Protein AF-A0A6J5X0B9-F1 (afdb_monomer_lite)

Structure (mmCIF, N/CA/C/O backbone):
data_AF-A0A6J5X0B9-F1
#
_entry.id   AF-A0A6J5X0B9-F1
#
loop_
_atom_site.group_PDB
_atom_site.id
_atom_site.type_symbol
_atom_site.label_atom_id
_atom_site.label_alt_id
_atom_site.label_comp_id
_atom_site.label_asym_id
_atom_site.label_entity_id
_atom_site.label_seq_id
_atom_site.pdbx_PDB_ins_code
_atom_site.Cartn_x
_atom_site.Cartn_y
_atom_site.Cartn_z
_atom_site.occupancy
_atom_site.B_iso_or_equiv
_atom_site.auth_seq_id
_atom_site.auth_comp_id
_atom_site.auth_asym_id
_atom_site.auth_atom_id
_atom_site.pdbx_PDB_model_num
ATOM 1 N N . MET A 1 1 ? 12.328 -12.661 -17.415 1.00 67.56 1 MET A N 1
ATOM 2 C CA . MET A 1 1 ? 12.827 -13.362 -18.624 1.00 67.56 1 MET A CA 1
ATOM 3 C C . MET A 1 1 ? 13.000 -12.335 -19.733 1.00 67.56 1 MET A C 1
ATOM 5 O O . MET A 1 1 ? 12.090 -11.529 -19.917 1.00 67.56 1 MET A O 1
ATOM 9 N N . GLN A 1 2 ? 14.155 -12.304 -20.404 1.00 79.06 2 GLN A N 1
ATOM 10 C CA . GLN A 1 2 ? 14.375 -11.429 -21.561 1.00 79.06 2 GLN A CA 1
ATOM 11 C C . GLN A 1 2 ? 13.490 -11.891 -22.722 1.00 79.06 2 GLN A C 1
ATOM 13 O O . GLN A 1 2 ? 13.381 -13.094 -22.962 1.00 79.06 2 GLN A O 1
ATOM 18 N N . ARG A 1 3 ? 12.849 -10.959 -23.433 1.00 80.56 3 ARG A N 1
ATOM 19 C CA . ARG A 1 3 ? 12.100 -11.289 -24.654 1.00 80.56 3 ARG A CA 1
ATOM 20 C C . ARG A 1 3 ? 13.088 -11.588 -25.790 1.00 80.56 3 ARG A C 1
ATOM 22 O O . ARG A 1 3 ? 13.837 -10.678 -26.152 1.00 80.56 3 ARG A O 1
ATOM 29 N N . PRO A 1 4 ? 13.097 -12.803 -26.373 1.00 86.50 4 PRO A N 1
ATOM 30 C CA . PRO A 1 4 ? 13.997 -13.127 -27.477 1.00 86.50 4 PRO A CA 1
ATOM 31 C C . PRO A 1 4 ? 13.875 -12.113 -28.621 1.00 86.50 4 PRO A C 1
ATOM 33 O O . PRO A 1 4 ? 12.772 -11.698 -28.970 1.00 86.50 4 PRO A O 1
ATOM 36 N N . GLY A 1 5 ? 15.009 -11.687 -29.178 1.00 89.00 5 GLY A N 1
ATOM 37 C CA . GLY A 1 5 ? 15.052 -10.722 -30.283 1.00 89.00 5 GLY A CA 1
ATOM 38 C C . GLY A 1 5 ? 14.873 -9.250 -29.889 1.00 89.00 5 GLY A C 1
ATOM 39 O O . GLY A 1 5 ? 14.930 -8.391 -30.763 1.00 89.00 5 GLY A O 1
ATOM 40 N N . THR A 1 6 ? 14.698 -8.925 -28.600 1.00 86.25 6 THR A N 1
ATOM 41 C CA . THR A 1 6 ? 14.643 -7.531 -28.124 1.00 86.25 6 THR A CA 1
ATOM 42 C C . THR A 1 6 ? 15.471 -7.335 -26.846 1.00 86.25 6 THR A C 1
ATOM 44 O O . THR A 1 6 ? 15.630 -8.271 -26.059 1.00 86.25 6 THR A O 1
ATOM 47 N N . PRO A 1 7 ? 15.975 -6.120 -26.570 1.00 88.00 7 PRO A N 1
ATOM 48 C CA . PRO A 1 7 ? 16.672 -5.825 -25.316 1.00 88.00 7 PRO A CA 1
ATOM 49 C C . PRO A 1 7 ? 15.721 -5.678 -24.108 1.00 88.00 7 PRO A C 1
ATOM 51 O O . PRO A 1 7 ? 16.153 -5.261 -23.038 1.00 88.00 7 PRO A O 1
ATOM 54 N N . PHE A 1 8 ? 14.427 -5.996 -24.250 1.00 89.12 8 PHE A N 1
ATOM 55 C CA . PHE A 1 8 ? 13.433 -5.789 -23.199 1.00 89.12 8 PHE A CA 1
ATOM 56 C C . PHE A 1 8 ? 13.403 -6.919 -22.165 1.00 89.12 8 PHE A C 1
ATOM 58 O O . PHE A 1 8 ? 13.346 -8.110 -22.496 1.00 89.12 8 PHE A O 1
ATOM 65 N N . TYR A 1 9 ? 13.322 -6.514 -20.898 1.00 90.94 9 TYR A N 1
ATOM 66 C CA . TYR A 1 9 ? 13.102 -7.383 -19.749 1.00 90.94 9 TYR A CA 1
ATOM 67 C C . TYR A 1 9 ? 11.743 -7.086 -19.120 1.00 90.94 9 TYR A C 1
ATOM 69 O O . TYR A 1 9 ? 11.415 -5.934 -18.853 1.00 90.94 9 TYR A O 1
ATOM 77 N N . ASN A 1 10 ? 10.978 -8.142 -18.837 1.00 91.38 10 ASN A N 1
ATOM 78 C CA . ASN A 1 10 ? 9.758 -8.042 -18.040 1.00 91.38 10 ASN A CA 1
ATOM 79 C C . ASN A 1 10 ? 10.053 -8.479 -16.605 1.00 91.38 10 ASN A C 1
ATOM 81 O O . ASN A 1 10 ? 10.453 -9.628 -16.378 1.00 91.38 10 ASN A O 1
ATOM 85 N N . ILE A 1 11 ? 9.826 -7.566 -15.664 1.00 91.81 11 ILE A N 1
ATOM 86 C CA . ILE A 1 11 ? 9.937 -7.784 -14.221 1.00 91.81 11 ILE A CA 1
ATOM 87 C C . ILE A 1 11 ? 8.535 -7.640 -13.633 1.00 91.81 11 ILE A C 1
ATOM 89 O O . ILE A 1 11 ? 7.804 -6.720 -13.995 1.00 91.81 11 ILE A O 1
ATOM 93 N N . LYS A 1 12 ? 8.156 -8.567 -12.755 1.00 93.75 12 LYS A N 1
ATOM 94 C CA . LYS A 1 12 ? 6.911 -8.506 -11.988 1.00 93.75 12 LYS A CA 1
ATOM 95 C C . LYS A 1 12 ? 7.263 -8.461 -10.509 1.00 93.75 12 LYS A C 1
ATOM 97 O O . LYS A 1 12 ? 8.139 -9.205 -10.078 1.00 93.75 12 LYS A O 1
ATOM 102 N N . ALA A 1 13 ? 6.587 -7.594 -9.772 1.00 94.88 13 ALA A N 1
ATOM 103 C CA . ALA A 1 13 ? 6.731 -7.442 -8.334 1.00 94.88 13 ALA A CA 1
ATOM 104 C C . ALA A 1 13 ? 5.396 -6.975 -7.751 1.00 94.88 13 ALA A C 1
ATOM 106 O O . ALA A 1 13 ? 4.587 -6.376 -8.465 1.00 94.88 13 ALA A O 1
ATOM 107 N N . TYR A 1 14 ? 5.193 -7.231 -6.463 1.00 96.19 14 TYR A N 1
ATOM 108 C CA . TYR A 1 14 ? 4.096 -6.640 -5.711 1.00 96.19 14 TYR A CA 1
ATOM 109 C C . TYR A 1 14 ? 4.527 -5.282 -5.161 1.00 96.19 14 TYR A C 1
ATOM 111 O O . TYR A 1 14 ? 5.670 -5.104 -4.742 1.00 96.19 14 TYR A O 1
ATOM 119 N N . LEU A 1 15 ? 3.610 -4.320 -5.210 1.00 94.94 15 LEU A N 1
ATOM 120 C CA . LEU A 1 15 ? 3.805 -2.961 -4.725 1.00 94.94 15 LEU A CA 1
ATOM 121 C C . LEU A 1 15 ? 2.606 -2.606 -3.841 1.00 94.94 15 LEU A C 1
ATOM 123 O O . LEU A 1 15 ? 1.486 -2.566 -4.364 1.00 94.94 15 LEU A O 1
ATOM 127 N N . PRO A 1 16 ? 2.802 -2.339 -2.537 1.00 94.88 16 PRO A N 1
ATOM 128 C CA . PRO A 1 16 ? 1.721 -1.891 -1.673 1.00 94.88 16 PRO A CA 1
ATOM 129 C C . PRO A 1 16 ? 1.049 -0.638 -2.241 1.00 94.88 16 PRO A C 1
ATOM 131 O O . PRO A 1 16 ? 1.712 0.336 -2.600 1.00 94.88 16 PRO A O 1
ATOM 134 N N . VAL A 1 17 ? -0.287 -0.632 -2.301 1.00 95.00 17 VAL A N 1
ATOM 135 C CA . VAL A 1 17 ? -1.051 0.479 -2.904 1.00 95.00 17 VAL A CA 1
ATOM 136 C C . VAL A 1 17 ? -0.732 1.813 -2.223 1.00 95.00 17 VAL A C 1
ATOM 138 O O . VAL A 1 17 ? -0.613 2.833 -2.902 1.00 95.00 17 VAL A O 1
ATOM 141 N N . ILE A 1 18 ? -0.523 1.802 -0.904 1.00 91.94 18 ILE A N 1
ATOM 142 C CA . ILE A 1 18 ? -0.175 2.993 -0.118 1.00 91.94 18 ILE A CA 1
ATOM 143 C C . ILE A 1 18 ? 1.173 3.616 -0.527 1.00 91.94 18 ILE A C 1
ATOM 145 O O . ILE A 1 18 ? 1.328 4.830 -0.438 1.00 91.94 18 ILE A O 1
ATOM 149 N N . GLU A 1 19 ? 2.105 2.819 -1.054 1.00 91.56 19 GLU A N 1
ATOM 150 C CA . GLU A 1 19 ? 3.434 3.256 -1.517 1.00 91.56 19 GLU A CA 1
ATOM 151 C C . GLU A 1 19 ? 3.476 3.519 -3.031 1.00 91.56 19 GLU A C 1
ATOM 153 O O . GLU A 1 19 ? 4.456 4.036 -3.567 1.00 91.56 19 GLU A O 1
ATOM 158 N N . SER A 1 20 ? 2.405 3.181 -3.752 1.00 93.56 20 SER A N 1
ATOM 159 C CA . SER A 1 20 ? 2.380 3.271 -5.214 1.00 93.56 20 SER A CA 1
ATOM 160 C C . SER A 1 20 ? 2.314 4.707 -5.749 1.00 93.56 20 SER A C 1
ATOM 162 O O . SER A 1 20 ? 2.708 4.962 -6.894 1.00 93.56 20 SER A O 1
ATOM 164 N N . PHE A 1 21 ? 1.866 5.666 -4.937 1.00 91.94 21 PHE A N 1
ATOM 165 C CA . PHE A 1 21 ? 1.741 7.067 -5.335 1.00 91.94 21 PHE A CA 1
ATOM 166 C C . PHE A 1 21 ? 3.117 7.682 -5.628 1.00 91.94 21 PHE A C 1
ATOM 168 O O . PHE A 1 21 ? 3.993 7.736 -4.774 1.00 91.94 21 PHE A O 1
ATOM 175 N N . GLY A 1 22 ? 3.324 8.152 -6.862 1.00 90.56 22 GLY A N 1
ATOM 176 C CA . GLY A 1 22 ? 4.602 8.735 -7.297 1.00 90.56 22 GLY A CA 1
ATOM 177 C C . GLY A 1 22 ? 5.691 7.718 -7.675 1.00 90.56 22 GLY A C 1
ATOM 178 O O . GLY A 1 22 ? 6.702 8.111 -8.265 1.00 90.56 22 GLY A O 1
ATOM 179 N N . SER A 1 23 ? 5.465 6.419 -7.448 1.00 91.62 23 SER A N 1
ATOM 180 C CA . SER A 1 23 ? 6.419 5.340 -7.766 1.00 91.62 23 SER A CA 1
ATOM 181 C C . SER A 1 23 ? 6.849 5.329 -9.237 1.00 91.62 23 SER A C 1
ATOM 183 O O . SER A 1 23 ? 8.018 5.119 -9.548 1.00 91.62 23 SER A O 1
ATOM 185 N N . SER A 1 24 ? 5.934 5.640 -10.161 1.00 91.50 24 SER A N 1
ATOM 186 C CA . SER A 1 24 ? 6.238 5.685 -11.596 1.00 91.50 24 SER A CA 1
ATOM 187 C C . SER A 1 24 ? 7.294 6.738 -11.940 1.00 91.50 24 SER A C 1
ATOM 189 O O . SER A 1 24 ? 8.167 6.492 -12.770 1.00 91.50 24 SER A O 1
ATOM 191 N N . GLY A 1 25 ? 7.243 7.905 -11.290 1.00 93.62 25 GLY A N 1
ATOM 192 C CA . GLY A 1 25 ? 8.244 8.956 -11.468 1.00 93.62 25 GLY A CA 1
ATOM 193 C C . GLY A 1 25 ? 9.595 8.551 -10.882 1.00 93.62 25 GLY A C 1
ATOM 194 O O . GLY A 1 25 ? 10.618 8.685 -11.551 1.00 93.62 25 GLY A O 1
ATOM 195 N N . GLN A 1 26 ? 9.584 7.985 -9.673 1.00 94.56 26 GLN A N 1
ATOM 196 C CA . GLN A 1 26 ? 10.790 7.502 -8.994 1.00 94.56 26 GLN A CA 1
ATOM 197 C C . GLN A 1 26 ? 11.487 6.393 -9.791 1.00 94.56 26 GLN A C 1
ATOM 199 O O . GLN A 1 26 ? 12.696 6.458 -10.005 1.00 94.56 26 GLN A O 1
ATOM 204 N N . LEU A 1 27 ? 10.732 5.419 -10.308 1.00 94.19 27 LEU A N 1
ATOM 205 C CA . LEU A 1 27 ? 11.279 4.316 -11.096 1.00 94.19 27 LEU A CA 1
ATOM 206 C C . LEU A 1 27 ? 11.877 4.805 -12.418 1.00 94.19 27 LEU A C 1
ATOM 208 O O . LEU A 1 27 ? 12.956 4.360 -12.813 1.00 94.19 27 LEU A O 1
ATOM 212 N N . ARG A 1 28 ? 11.215 5.748 -13.099 1.00 93.94 28 ARG A N 1
ATOM 213 C CA . ARG A 1 28 ? 11.777 6.368 -14.306 1.00 93.94 28 ARG A CA 1
ATOM 214 C C . ARG A 1 28 ? 13.062 7.120 -13.986 1.00 93.94 28 ARG A C 1
ATOM 216 O O . ARG A 1 28 ? 14.036 6.943 -14.704 1.00 93.94 28 ARG A O 1
ATOM 223 N N . ALA A 1 29 ? 13.104 7.900 -12.909 1.00 95.69 29 ALA A N 1
ATOM 224 C CA . ALA A 1 29 ? 14.319 8.606 -12.506 1.00 95.69 29 ALA A CA 1
ATOM 225 C C . ALA A 1 29 ? 15.475 7.635 -12.194 1.00 95.69 29 ALA A C 1
ATOM 227 O O . ALA A 1 29 ? 16.572 7.801 -12.725 1.00 95.69 29 ALA A O 1
ATOM 228 N N . ALA A 1 30 ? 15.208 6.575 -11.423 1.00 96.31 30 ALA A N 1
ATOM 229 C CA . ALA A 1 30 ? 16.196 5.564 -11.034 1.00 96.31 30 ALA A CA 1
ATOM 230 C C . ALA A 1 30 ? 16.737 4.729 -12.210 1.00 96.31 30 ALA A C 1
ATOM 232 O O . ALA A 1 30 ? 17.795 4.117 -12.101 1.00 96.31 30 ALA A O 1
ATOM 233 N N . THR A 1 31 ? 16.024 4.705 -13.337 1.00 95.19 31 THR A N 1
ATOM 234 C CA . THR A 1 31 ? 16.385 3.933 -14.538 1.00 95.19 31 THR A CA 1
ATOM 235 C C . THR A 1 31 ? 16.726 4.823 -15.729 1.00 95.19 31 THR A C 1
ATOM 237 O O . THR A 1 31 ? 16.700 4.368 -16.872 1.00 95.19 31 THR A O 1
ATOM 240 N N . SER A 1 32 ? 16.989 6.114 -15.492 1.00 96.00 32 SER A N 1
ATOM 241 C CA . SER A 1 32 ? 17.269 7.097 -16.551 1.00 96.00 32 SER A CA 1
ATOM 242 C C . SER A 1 32 ? 16.198 7.120 -17.658 1.00 96.00 32 SER A C 1
ATOM 244 O O . SER A 1 32 ? 16.486 7.331 -18.833 1.00 96.00 32 SER A O 1
ATOM 246 N N . GLY A 1 33 ? 14.943 6.871 -17.282 1.00 94.25 33 GLY A N 1
ATOM 247 C CA . GLY A 1 33 ? 13.773 6.863 -18.154 1.00 94.25 33 GLY A CA 1
ATOM 248 C C . GLY A 1 33 ? 13.543 5.565 -18.929 1.00 94.25 33 GLY A C 1
ATOM 249 O O . GLY A 1 33 ? 12.606 5.527 -19.724 1.00 94.25 33 GLY A O 1
ATOM 250 N N . GLN A 1 34 ? 14.350 4.524 -18.711 1.00 93.69 34 GLN A N 1
ATOM 251 C CA . GLN A 1 34 ? 14.277 3.274 -19.477 1.00 93.69 34 GLN A CA 1
ATOM 252 C C . GLN A 1 34 ? 13.181 2.313 -18.996 1.00 93.69 34 GLN A C 1
ATOM 254 O O . GLN A 1 34 ? 12.757 1.445 -19.760 1.00 93.69 34 GLN A O 1
ATOM 259 N N . ALA A 1 35 ? 12.711 2.446 -17.751 1.00 93.88 35 ALA A N 1
ATOM 260 C CA . ALA A 1 35 ? 11.615 1.629 -17.240 1.00 93.88 35 ALA A CA 1
ATOM 261 C C . ALA A 1 35 ? 10.237 2.210 -17.583 1.00 93.88 35 ALA A C 1
ATOM 263 O O . ALA A 1 35 ? 9.977 3.405 -17.424 1.00 93.88 35 ALA A O 1
ATOM 264 N N . PHE A 1 36 ? 9.326 1.313 -17.963 1.00 91.50 36 PHE A N 1
ATOM 265 C CA . PHE A 1 36 ? 7.924 1.608 -18.252 1.00 91.50 36 PHE A CA 1
ATOM 266 C C . PHE A 1 36 ? 7.031 0.824 -17.279 1.00 91.50 36 PHE A C 1
ATOM 268 O O . PHE A 1 36 ? 6.674 -0.321 -17.568 1.00 91.50 36 PHE A O 1
ATOM 275 N N . PRO A 1 37 ? 6.710 1.387 -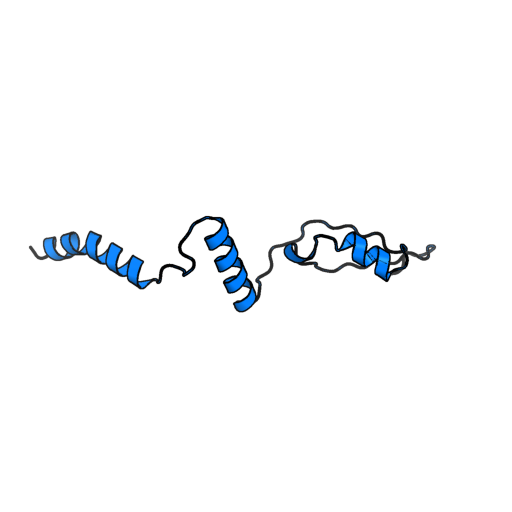16.100 1.00 93.00 37 PRO A N 1
ATOM 276 C CA . PRO A 1 37 ? 5.878 0.705 -15.118 1.00 93.00 37 PRO A CA 1
ATOM 277 C C . PRO A 1 37 ? 4.439 0.560 -15.616 1.00 93.00 37 PRO A C 1
ATOM 279 O O . PRO A 1 37 ? 3.846 1.500 -16.142 1.00 93.00 37 PRO A O 1
ATOM 282 N N . GLN A 1 38 ? 3.867 -0.620 -15.394 1.00 92.88 38 GLN A N 1
ATOM 283 C CA . GLN A 1 38 ? 2.439 -0.885 -15.527 1.00 92.88 38 GLN A CA 1
ATOM 284 C C . GLN A 1 38 ? 1.961 -1.499 -14.214 1.00 92.88 38 GLN A C 1
ATOM 286 O O . GLN A 1 38 ? 2.486 -2.528 -13.791 1.00 92.88 38 GLN A O 1
ATOM 291 N N . CYS A 1 39 ? 0.985 -0.862 -13.571 1.00 93.50 39 CYS A N 1
ATOM 292 C CA . CYS A 1 39 ? 0.435 -1.310 -12.297 1.00 93.50 39 CYS A CA 1
ATOM 293 C C . CYS A 1 39 ? -1.039 -1.668 -12.479 1.00 93.50 39 CYS A C 1
ATOM 295 O O . CYS A 1 39 ? -1.811 -0.885 -13.032 1.00 93.50 39 CYS A O 1
ATOM 297 N N . VAL A 1 40 ? -1.416 -2.847 -11.997 1.00 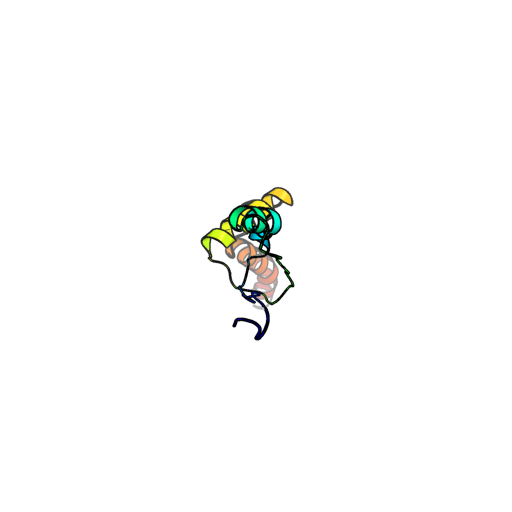94.88 40 VAL A N 1
ATOM 298 C CA . VAL A 1 40 ? -2.800 -3.317 -11.908 1.00 94.88 40 VAL A CA 1
ATOM 299 C C . VAL A 1 40 ? -3.028 -3.851 -10.499 1.00 94.88 40 VAL A C 1
ATOM 301 O O . VAL A 1 40 ? -2.075 -4.246 -9.829 1.00 94.88 40 VAL A O 1
ATOM 304 N N . PHE A 1 41 ? -4.277 -3.835 -10.041 1.00 96.62 41 PHE A N 1
ATOM 305 C CA . PHE A 1 41 ? -4.630 -4.493 -8.787 1.00 96.62 41 PHE A CA 1
ATOM 306 C C . PHE A 1 41 ? -4.434 -6.010 -8.920 1.00 96.62 41 PHE A C 1
ATOM 308 O O . PHE A 1 41 ? -4.776 -6.577 -9.958 1.00 96.62 41 PHE A O 1
ATOM 315 N N . ASP A 1 42 ? -3.904 -6.638 -7.870 1.00 97.19 42 ASP A N 1
ATOM 316 C CA . ASP A 1 42 ? -3.625 -8.076 -7.833 1.00 97.19 42 ASP A CA 1
ATOM 317 C C . ASP A 1 42 ? -4.401 -8.762 -6.694 1.00 97.19 42 ASP A C 1
ATOM 319 O O . ASP A 1 42 ? -5.323 -9.531 -6.963 1.00 97.19 42 ASP A O 1
ATOM 323 N N . HIS A 1 43 ? -4.104 -8.434 -5.430 1.00 97.44 43 HIS A N 1
ATOM 324 C CA . HIS A 1 43 ? -4.741 -9.053 -4.263 1.00 97.44 43 HIS A CA 1
ATOM 325 C C . HIS A 1 43 ? -4.733 -8.153 -3.012 1.00 97.44 43 HIS A C 1
ATOM 327 O O . HIS A 1 43 ? -4.214 -7.036 -3.018 1.00 97.44 43 HIS A O 1
ATOM 333 N N . TRP A 1 44 ? -5.328 -8.665 -1.931 1.00 96.69 44 TRP A N 1
ATOM 334 C CA . TRP A 1 44 ? -5.227 -8.113 -0.580 1.00 96.69 44 TRP A CA 1
ATOM 335 C C . TRP A 1 44 ? -4.192 -8.898 0.223 1.00 96.69 44 TRP A C 1
ATOM 337 O O . TRP A 1 44 ? -4.292 -10.120 0.313 1.00 96.69 44 TRP A O 1
ATOM 347 N N . GLU A 1 45 ? -3.244 -8.198 0.837 1.00 95.06 45 GLU A N 1
ATOM 348 C CA . GLU A 1 45 ? -2.204 -8.782 1.685 1.00 95.06 45 GLU A CA 1
ATOM 349 C C . GLU A 1 45 ? -2.313 -8.233 3.113 1.00 95.06 45 GLU A C 1
ATOM 351 O O . GLU A 1 45 ? -2.683 -7.073 3.325 1.00 95.06 45 GLU A O 1
ATOM 356 N N . MET A 1 46 ? -2.008 -9.075 4.104 1.00 94.38 46 MET A N 1
ATOM 357 C CA . MET A 1 46 ? -1.987 -8.667 5.507 1.00 94.38 46 MET A CA 1
ATOM 358 C C . MET A 1 46 ? -0.769 -7.784 5.784 1.00 94.38 46 MET A C 1
ATOM 360 O O . MET A 1 46 ? 0.368 -8.180 5.553 1.00 94.38 46 MET A O 1
ATOM 364 N N . MET A 1 47 ? -1.015 -6.596 6.330 1.00 91.69 47 MET A N 1
ATOM 365 C CA . MET A 1 47 ? 0.028 -5.675 6.781 1.00 91.69 47 MET A CA 1
ATOM 366 C C . MET A 1 47 ? 0.504 -6.033 8.197 1.00 91.69 47 MET A C 1
ATOM 368 O O . MET A 1 47 ? -0.223 -6.666 8.966 1.00 91.69 47 MET A O 1
ATOM 372 N N . SER A 1 48 ? 1.712 -5.592 8.560 1.00 94.38 48 SER A N 1
ATOM 373 C CA . SER A 1 48 ? 2.206 -5.702 9.936 1.00 94.38 48 SER A CA 1
ATOM 374 C C . SER A 1 48 ? 1.272 -5.003 10.935 1.00 94.38 48 SER A C 1
ATOM 376 O O . SER A 1 48 ? 0.637 -3.992 10.618 1.00 94.38 48 SER A O 1
ATOM 378 N N . SER A 1 49 ? 1.192 -5.535 12.159 1.00 91.69 49 SER A N 1
ATOM 379 C CA . SER A 1 49 ? 0.322 -5.002 13.217 1.00 91.69 49 SER A CA 1
ATOM 380 C C . SER A 1 49 ? 0.589 -3.528 13.512 1.00 91.69 49 SER A C 1
ATOM 382 O O . SER A 1 49 ? -0.350 -2.753 13.680 1.00 91.69 49 SER A O 1
ATOM 384 N N . ASP A 1 50 ? 1.859 -3.132 13.526 1.00 92.50 50 ASP A N 1
ATOM 385 C CA . ASP A 1 50 ? 2.275 -1.795 13.948 1.00 92.50 50 ASP A CA 1
ATOM 386 C C . ASP A 1 50 ? 1.922 -0.748 12.887 1.00 92.50 50 ASP A C 1
ATOM 388 O O . ASP A 1 50 ? 1.354 0.302 13.197 1.00 92.50 50 ASP A O 1
ATOM 392 N N . GLN A 1 51 ? 2.168 -1.063 11.610 1.00 91.44 51 GLN A N 1
ATOM 393 C CA . GLN A 1 51 ? 1.761 -0.201 10.497 1.00 91.44 51 GLN A CA 1
ATOM 394 C C . GLN A 1 51 ? 0.232 -0.110 10.397 1.00 91.44 51 GLN A C 1
ATOM 396 O O . GLN A 1 51 ? -0.311 0.970 10.145 1.00 91.44 51 GLN A O 1
ATOM 401 N N . ALA A 1 52 ? -0.476 -1.217 10.649 1.00 93.06 52 ALA A N 1
ATOM 402 C CA . ALA A 1 52 ? -1.933 -1.232 10.682 1.00 93.06 52 ALA A CA 1
ATOM 403 C C . ALA A 1 52 ? -2.498 -0.345 11.799 1.00 93.06 52 ALA A C 1
ATOM 405 O O . ALA A 1 52 ? -3.411 0.442 11.543 1.00 93.06 52 ALA A O 1
ATOM 406 N N . ALA A 1 53 ? -1.946 -0.423 13.011 1.00 92.81 53 ALA A N 1
ATOM 407 C CA . ALA A 1 53 ? -2.398 0.369 14.153 1.00 92.81 53 ALA A CA 1
ATOM 408 C C . ALA A 1 53 ? -2.249 1.880 13.907 1.00 92.81 53 ALA A C 1
ATOM 410 O O . ALA A 1 53 ? -3.188 2.647 14.157 1.00 92.81 53 ALA A O 1
ATOM 411 N N . GLN A 1 54 ? -1.109 2.304 13.352 1.00 93.12 54 GLN A N 1
ATOM 412 C CA . GLN A 1 54 ? -0.883 3.703 12.987 1.00 93.12 54 GLN A CA 1
ATOM 413 C C . GLN A 1 54 ? -1.891 4.170 11.926 1.00 93.12 54 GLN A C 1
ATOM 415 O O . GLN A 1 54 ? -2.578 5.175 12.118 1.00 93.12 54 GLN A O 1
ATOM 420 N N . LEU A 1 55 ? -2.060 3.391 10.850 1.00 93.94 55 LEU A N 1
ATOM 421 C CA . LEU A 1 55 ? -2.983 3.723 9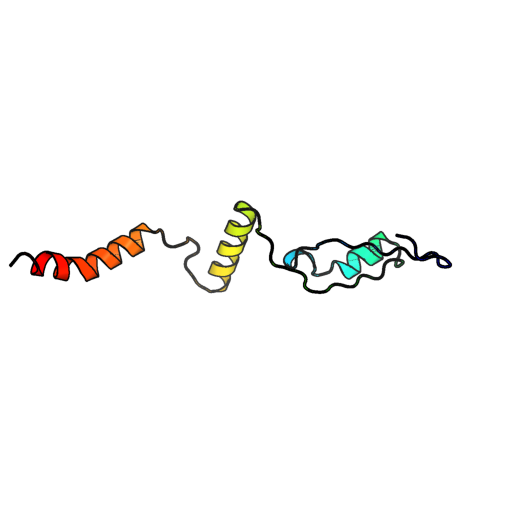.764 1.00 93.94 55 LEU A CA 1
ATOM 422 C C . LEU A 1 55 ? -4.436 3.836 10.251 1.00 93.94 55 LEU A C 1
ATOM 424 O O . LEU A 1 55 ? -5.157 4.760 9.865 1.00 93.94 55 LEU A O 1
ATOM 428 N N . VAL A 1 56 ? -4.878 2.915 11.112 1.00 94.69 56 VAL A N 1
ATOM 429 C CA . VAL A 1 56 ? -6.222 2.946 11.706 1.00 94.69 56 VAL A CA 1
ATOM 430 C C . VAL A 1 56 ? -6.414 4.213 12.539 1.00 94.69 56 VAL A C 1
ATOM 432 O O . VAL A 1 56 ? -7.446 4.874 12.402 1.00 94.69 56 VAL A O 1
ATOM 435 N N . THR A 1 57 ? -5.426 4.585 13.351 1.00 94.56 57 THR A N 1
ATOM 436 C CA . THR A 1 57 ? -5.478 5.791 14.192 1.00 94.56 57 THR A CA 1
ATOM 437 C C . THR A 1 57 ? -5.623 7.056 13.340 1.00 94.56 57 THR A C 1
ATOM 439 O O . THR A 1 57 ? -6.538 7.856 13.565 1.00 94.56 57 THR A O 1
ATOM 442 N N . ASP A 1 58 ? -4.811 7.192 12.291 1.00 94.88 58 ASP A N 1
ATOM 443 C CA . ASP A 1 58 ? -4.852 8.344 11.381 1.00 94.88 58 ASP A CA 1
ATOM 444 C C . ASP A 1 58 ? -6.189 8.440 10.628 1.00 94.88 58 ASP A C 1
ATOM 446 O O . ASP A 1 58 ? -6.774 9.523 10.484 1.00 94.88 58 ASP A O 1
ATOM 450 N N . ILE A 1 59 ? -6.731 7.300 10.184 1.00 95.62 59 ILE A N 1
ATOM 451 C CA . ILE A 1 59 ? -8.044 7.244 9.532 1.00 95.62 59 ILE A CA 1
ATOM 452 C C . ILE A 1 59 ? -9.153 7.658 10.503 1.00 95.62 59 ILE A C 1
ATOM 454 O O . ILE A 1 59 ? -10.027 8.436 10.107 1.00 95.62 59 ILE A O 1
ATOM 458 N N . ARG A 1 60 ? -9.132 7.171 11.749 1.00 96.50 60 ARG A N 1
ATOM 459 C CA . ARG A 1 60 ? -10.130 7.515 12.778 1.00 96.50 60 ARG A CA 1
ATOM 460 C C . ARG A 1 60 ? -10.121 9.009 13.068 1.00 96.50 60 ARG A C 1
ATOM 462 O O . ARG A 1 60 ? -11.180 9.634 12.994 1.00 96.50 60 ARG A O 1
ATOM 469 N N . LYS A 1 61 ? -8.934 9.589 13.267 1.00 95.94 61 LYS A N 1
ATOM 470 C CA . LYS A 1 61 ? -8.748 11.032 13.461 1.00 95.94 61 LYS A CA 1
ATOM 471 C C . LYS A 1 61 ? -9.320 11.841 12.300 1.00 95.94 61 LYS A C 1
ATOM 473 O O . LYS A 1 61 ? -10.132 12.738 12.511 1.00 95.94 61 LYS A O 1
ATOM 478 N N . ARG A 1 62 ? -8.981 11.475 11.058 1.00 97.38 62 ARG A N 1
ATOM 479 C CA . ARG A 1 62 ? -9.512 12.128 9.846 1.00 97.38 62 ARG A CA 1
ATOM 480 C C . ARG A 1 62 ? -11.037 12.031 9.740 1.00 97.38 62 ARG A C 1
ATOM 482 O O . ARG A 1 62 ? -11.666 12.901 9.146 1.00 97.38 62 ARG A O 1
ATOM 489 N N . LYS A 1 63 ? -11.635 10.961 10.266 1.00 97.19 63 LYS A N 1
ATOM 490 C CA . LYS A 1 63 ? -13.087 10.738 10.262 1.00 97.19 63 LYS A CA 1
ATOM 491 C C . LYS A 1 63 ? -13.803 11.333 11.481 1.00 97.19 63 LYS A C 1
ATOM 493 O O . LYS A 1 63 ? -15.017 11.188 11.564 1.00 97.19 63 LYS A O 1
ATOM 498 N N . GLY A 1 64 ? -13.092 12.000 12.395 1.00 95.38 64 GLY A N 1
ATOM 499 C CA . GLY A 1 64 ? -13.679 12.576 13.610 1.00 95.38 64 GLY A CA 1
ATOM 500 C C . GLY A 1 64 ? -14.118 11.532 14.642 1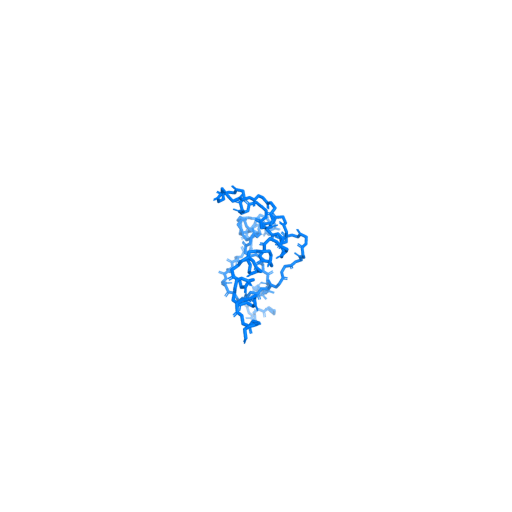.00 95.38 64 GLY A C 1
ATOM 501 O O . GLY A 1 64 ? -14.996 11.802 15.455 1.00 95.38 64 GLY A O 1
ATOM 502 N N . LEU A 1 65 ? -13.542 10.328 14.596 1.00 94.62 65 LEU A N 1
ATOM 503 C CA . LEU A 1 65 ? -13.791 9.262 15.568 1.00 94.62 65 LEU A CA 1
ATOM 504 C C . LEU A 1 65 ? -12.787 9.348 16.727 1.00 94.62 65 LEU A C 1
ATOM 506 O O . LEU A 1 65 ? -11.702 9.907 16.572 1.00 94.62 65 LEU A O 1
ATOM 510 N N . LYS A 1 66 ? -13.123 8.739 17.875 1.00 90.88 66 LYS A N 1
ATOM 511 C CA . LYS A 1 66 ? -12.187 8.579 19.005 1.00 90.88 66 LYS A CA 1
ATOM 512 C C . LYS A 1 66 ? -10.896 7.914 18.507 1.00 90.88 66 LYS A C 1
ATOM 514 O O . LYS A 1 66 ? -10.981 6.863 17.880 1.00 90.88 66 LYS A O 1
ATOM 519 N N . GLU A 1 67 ? -9.723 8.486 18.776 1.00 89.44 67 GLU A N 1
ATOM 520 C CA . GLU A 1 67 ? -8.444 7.943 18.277 1.00 89.44 67 GLU A CA 1
ATOM 521 C C . GLU A 1 67 ? -8.207 6.512 18.780 1.00 89.44 67 GLU A C 1
ATOM 523 O O . GLU A 1 67 ? -7.936 5.613 17.986 1.00 89.44 67 GLU A O 1
ATOM 528 N N . GLN A 1 68 ? -8.438 6.274 20.073 1.00 86.62 68 GLN A N 1
ATOM 529 C CA . GLN A 1 68 ? -8.398 4.934 20.649 1.00 86.62 68 GLN A CA 1
ATOM 530 C C . GLN A 1 68 ? -9.575 4.091 20.150 1.00 86.62 68 GLN A C 1
ATOM 532 O O . GLN A 1 68 ? -10.719 4.558 20.058 1.00 86.62 68 GLN A O 1
ATOM 537 N N . MET A 1 69 ? -9.286 2.836 19.810 1.00 86.62 69 MET A N 1
ATOM 538 C CA . MET A 1 69 ? -10.319 1.849 19.524 1.00 86.62 69 MET A CA 1
ATOM 539 C C . MET A 1 69 ? -11.084 1.549 20.813 1.00 86.62 69 MET A C 1
ATOM 541 O O . MET A 1 69 ? -10.477 1.379 21.867 1.00 86.62 69 MET A O 1
ATOM 545 N N . THR A 1 70 ? -12.413 1.510 20.725 1.00 87.12 70 THR A N 1
ATOM 546 C CA . THR A 1 70 ? -13.257 1.116 21.853 1.00 87.12 70 THR A CA 1
ATOM 547 C C . THR A 1 70 ? -12.855 -0.288 22.311 1.00 87.12 70 THR A C 1
ATOM 549 O O . THR A 1 70 ? -12.855 -1.199 21.474 1.00 87.12 70 THR A O 1
ATOM 552 N N . PRO A 1 71 ? -12.475 -0.475 23.588 1.00 89.31 71 PRO A N 1
ATOM 553 C CA . PRO A 1 71 ? -12.105 -1.785 24.100 1.00 89.31 71 PRO A CA 1
ATOM 554 C C . PRO A 1 71 ? -13.322 -2.710 24.135 1.00 89.31 71 PRO A C 1
ATOM 556 O O . PRO A 1 71 ? -14.462 -2.258 24.240 1.00 89.31 71 PRO A O 1
ATOM 559 N N . LEU A 1 72 ? -13.069 -4.021 24.094 1.00 87.12 72 LEU A N 1
ATOM 560 C CA . LEU A 1 72 ? -14.125 -5.034 24.145 1.00 87.12 72 LEU A CA 1
ATOM 561 C C . LEU A 1 72 ? -15.031 -4.871 25.379 1.00 87.12 72 LEU A C 1
ATOM 563 O O . LEU A 1 72 ? -16.241 -5.037 25.262 1.00 87.12 72 LEU A O 1
ATOM 567 N N . SER A 1 73 ? -14.465 -4.459 26.519 1.00 89.12 73 SER A N 1
ATOM 568 C CA . SER A 1 73 ? -15.187 -4.277 27.783 1.00 89.12 73 SER A CA 1
ATOM 569 C C . SER A 1 73 ? -16.358 -3.296 27.686 1.00 89.12 73 SER A C 1
ATOM 571 O O . SER A 1 73 ? -17.410 -3.558 28.254 1.00 89.12 73 SER A O 1
ATOM 573 N N . GLU A 1 74 ? -16.229 -2.202 26.924 1.00 87.88 74 GLU A N 1
ATOM 574 C CA . GLU A 1 74 ? -17.324 -1.230 26.746 1.00 87.88 74 GLU A CA 1
ATOM 575 C C . GLU A 1 74 ? -18.505 -1.880 25.996 1.00 87.88 74 GLU A C 1
ATOM 577 O O . GLU A 1 74 ? -19.665 -1.599 26.286 1.00 87.88 74 GLU A O 1
ATOM 582 N N . PHE A 1 75 ? -18.236 -2.813 25.073 1.00 85.94 75 PHE A N 1
ATOM 583 C CA . PHE A 1 75 ? -19.286 -3.573 24.387 1.00 85.94 75 PHE A CA 1
ATOM 584 C C . PHE A 1 75 ? -19.909 -4.653 25.280 1.00 85.94 75 PHE A C 1
ATOM 586 O O . PHE A 1 75 ? -21.123 -4.864 25.227 1.00 85.94 75 PHE A O 1
ATOM 593 N N . GLU A 1 76 ? -19.099 -5.325 26.101 1.00 87.31 76 GLU A N 1
ATOM 594 C CA . GLU A 1 76 ? -19.566 -6.323 27.071 1.00 87.31 76 GLU A CA 1
ATOM 595 C C . GLU A 1 76 ? -20.471 -5.690 28.135 1.00 87.31 76 GLU A C 1
ATOM 597 O O . GLU A 1 76 ? -21.540 -6.227 28.425 1.00 87.31 76 GLU A O 1
ATOM 602 N N . GLU A 1 77 ? -20.100 -4.521 28.663 1.00 83.56 77 GLU A N 1
ATOM 603 C CA . GLU A 1 77 ? -20.905 -3.759 29.625 1.00 83.56 77 GLU A CA 1
ATOM 604 C C . GLU A 1 77 ? -22.265 -3.366 29.043 1.00 83.56 77 GLU A C 1
ATOM 606 O O . GLU A 1 77 ? -23.294 -3.563 29.692 1.00 83.56 77 GLU A O 1
ATOM 611 N N . ILE A 1 78 ? -22.288 -2.880 27.798 1.00 83.00 78 ILE A N 1
ATOM 612 C CA . ILE A 1 78 ? -23.528 -2.537 27.096 1.00 83.00 78 ILE A CA 1
ATOM 613 C C . ILE A 1 78 ? -24.413 -3.778 26.928 1.00 83.00 78 ILE A C 1
ATOM 615 O O . ILE A 1 78 ? -25.603 -3.735 27.247 1.00 83.00 78 ILE A O 1
ATOM 619 N N . ALA A 1 79 ? -23.853 -4.895 26.456 1.00 81.06 79 ALA A N 1
ATOM 620 C CA . ALA A 1 79 ? -24.604 -6.137 26.290 1.00 81.06 79 ALA A CA 1
ATOM 621 C C . ALA A 1 79 ? -25.181 -6.616 27.630 1.00 81.06 79 ALA A C 1
ATOM 623 O O . ALA A 1 79 ? -26.372 -6.915 27.722 1.00 81.06 79 ALA A O 1
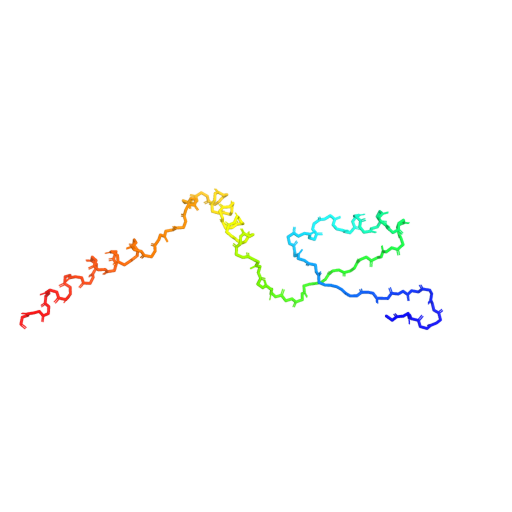ATOM 624 N N . LEU A 1 80 ? -24.374 -6.617 28.691 1.00 81.56 80 LEU A N 1
ATOM 625 C CA . LEU A 1 80 ? -24.838 -6.966 30.028 1.00 81.56 80 LEU A CA 1
ATOM 626 C C . LEU A 1 80 ? -25.922 -6.006 30.518 1.00 81.56 80 LEU A C 1
ATOM 628 O O . LEU A 1 80 ? -26.882 -6.471 31.116 1.00 81.56 80 LEU A O 1
ATOM 632 N N . GLN A 1 81 ? -25.846 -4.706 30.242 1.00 79.56 81 GLN A N 1
ATOM 633 C CA . GLN A 1 81 ? -26.902 -3.768 30.626 1.00 79.56 81 GLN A CA 1
ATOM 634 C C . GLN A 1 81 ? -28.237 -4.056 29.919 1.00 79.56 81 GLN A C 1
ATOM 636 O O . GLN A 1 81 ? -29.289 -3.947 30.550 1.00 79.56 81 GLN A O 1
ATOM 641 N N . TYR A 1 82 ? -28.214 -4.464 28.647 1.00 80.88 82 TYR A N 1
ATOM 642 C CA . TYR A 1 82 ? -29.426 -4.830 27.905 1.00 80.88 82 TYR A CA 1
ATOM 643 C C . TYR A 1 82 ? -29.987 -6.203 28.291 1.00 80.88 82 TYR A C 1
ATOM 645 O O . TYR A 1 82 ? -31.204 -6.371 28.347 1.00 80.88 82 TYR A O 1
ATOM 653 N N . PHE A 1 83 ? -29.126 -7.188 28.557 1.00 81.38 83 PHE A N 1
ATOM 654 C CA . PHE A 1 83 ? -29.554 -8.554 28.864 1.00 81.38 83 PHE A CA 1
ATOM 655 C C . PHE A 1 83 ? -29.762 -8.817 30.359 1.00 81.38 83 PHE A C 1
ATOM 657 O O . PHE A 1 83 ? -30.505 -9.734 30.701 1.00 81.38 83 PHE A O 1
ATOM 664 N N . ARG A 1 84 ? -29.170 -8.026 31.265 1.00 74.81 84 ARG A N 1
ATOM 665 C CA . ARG A 1 84 ? -29.334 -8.184 32.723 1.00 74.81 84 ARG A CA 1
ATOM 666 C C . ARG A 1 84 ? -30.810 -8.199 33.150 1.00 74.81 84 ARG A C 1
ATOM 668 O O . ARG A 1 84 ? -31.170 -9.142 33.845 1.00 74.81 84 ARG A O 1
ATOM 675 N N . PRO A 1 85 ? -31.693 -7.292 32.683 1.00 75.50 85 PRO A N 1
ATOM 676 C CA . PRO A 1 85 ? -33.119 -7.360 33.015 1.00 75.50 85 PRO A CA 1
ATOM 677 C C . PRO A 1 85 ? -33.795 -8.645 32.519 1.00 75.50 85 PRO A C 1
ATOM 679 O O . PRO A 1 85 ? -34.731 -9.136 33.142 1.00 75.50 85 PRO A O 1
ATOM 682 N N . PHE A 1 86 ? -33.320 -9.203 31.401 1.00 72.88 86 PHE A N 1
ATOM 683 C CA . PHE A 1 86 ? -33.851 -10.439 30.827 1.00 72.88 86 PHE A CA 1
ATOM 684 C C . PHE A 1 86 ? -33.424 -11.672 31.636 1.00 72.88 86 PHE A C 1
ATOM 686 O O . PHE A 1 86 ? -34.234 -12.562 31.874 1.00 72.88 86 PHE A O 1
ATOM 693 N N . TYR A 1 87 ? -32.172 -11.711 32.101 1.00 64.94 87 TYR A N 1
ATOM 694 C CA . TYR A 1 87 ? -31.668 -12.790 32.954 1.00 64.94 87 TYR A CA 1
ATOM 695 C C . TYR A 1 87 ? -32.207 -12.712 34.389 1.00 64.94 87 TYR A C 1
ATOM 697 O O . TYR A 1 87 ? -32.548 -13.745 34.959 1.00 64.94 87 TYR A O 1
ATOM 705 N N . GLU A 1 88 ? -32.330 -11.514 34.963 1.00 70.6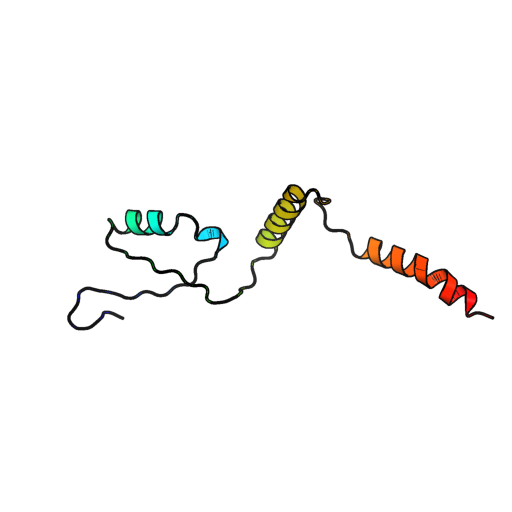2 88 GLU A N 1
ATOM 706 C CA . GLU A 1 88 ? -32.894 -11.318 36.308 1.00 70.62 88 GLU A CA 1
ATOM 707 C C . GLU A 1 88 ? -34.416 -11.554 36.326 1.00 70.62 88 GLU A C 1
ATOM 709 O O . GLU A 1 88 ? -34.940 -12.120 37.281 1.00 70.62 88 GLU A O 1
ATOM 714 N N . GLY A 1 89 ? -35.132 -11.214 35.247 1.00 62.56 89 GLY A N 1
ATOM 715 C CA . GLY A 1 89 ? -36.567 -11.492 35.107 1.00 62.56 89 GLY A CA 1
ATOM 716 C C . GLY A 1 89 ? -36.920 -12.963 34.846 1.00 62.56 89 GLY A C 1
ATOM 717 O O . GLY A 1 89 ? -38.067 -13.355 35.042 1.00 62.56 89 GLY A O 1
ATOM 718 N N . ALA A 1 90 ? -35.955 -13.792 34.435 1.00 60.22 90 ALA A N 1
ATOM 719 C CA . ALA A 1 90 ? -36.146 -15.226 34.196 1.00 60.22 90 ALA A CA 1
ATOM 720 C C . ALA A 1 90 ? -35.970 -16.097 35.458 1.00 60.22 90 ALA A C 1
ATOM 722 O O . ALA A 1 90 ? -36.101 -17.315 35.376 1.00 60.22 90 ALA A O 1
ATOM 723 N N . GLN A 1 91 ? -35.685 -15.495 36.620 1.00 57.78 91 GLN A N 1
ATOM 724 C CA . GLN A 1 91 ? -35.615 -16.190 37.914 1.00 57.78 91 GLN A CA 1
ATOM 725 C C . GLN A 1 91 ? -36.976 -16.300 38.635 1.00 57.78 91 GLN A C 1
ATOM 727 O O . GLN A 1 91 ? -37.005 -16.491 39.850 1.00 57.78 91 GLN A O 1
ATOM 732 N N . CYS A 1 92 ? -38.090 -16.188 37.903 1.00 48.81 92 CYS A N 1
ATOM 733 C CA . CYS A 1 92 ? -39.436 -16.435 38.430 1.00 48.81 92 CYS A CA 1
ATOM 734 C C . CYS A 1 92 ? -39.810 -17.920 38.347 1.00 48.81 92 CYS A C 1
ATOM 736 O O . CYS A 1 92 ? -39.632 -18.501 37.252 1.00 48.81 92 CYS A O 1
#

Radius of gyration: 25.46 Å; chains: 1; bounding box: 57×29×69 Å

pLDDT: mean 88.64, std 9.56, range [48.81, 97.44]

InterPro domains:
  IPR000640 Elongation factor EFG, domain V-like [PF00679] (5-53)
  IPR035647 EF-G domain III/V-like [SSF54980] (3-73)

Foldseek 3Di:
DQDPPDRDDDDDDDDPPVRCVCVQVVVCVVVVNPDDDDDDDDDDDDDDPVVVLVVQLVVCVVVVHDSDDDDVVVVVVVVCVVCVCVVVVVPD

Organism: Prunus armeniaca (NCBI:txid36596)

Sequence (92 aa):
MQRPGTPFYNIKAYLPVIESFGSSGQLRAATSGQAFPQCVFDHWEMMSSDQAAQLVTDIRKRKGLKEQMTPLSEFEEIALQYFRPFYEGAQC

Secondary structure (DSSP, 8-state):
-BPTTSS-B-------GGG-TTHHHHHHHHTTT------------PPPHHHHHHHHHHHHHHTT--SSPPPHHHHHHHHHHHHHHHHHHT--